Protein AF-A0A958TX85-F1 (afdb_monomer)

Solvent-accessible surface area (backbone atoms only — not comparable to full-atom values): 8733 Å² total; per-residue (Å²): 128,85,78,80,78,44,56,48,49,80,79,64,65,81,52,69,52,31,9,77,63,70,58,42,76,28,89,44,69,43,60,29,57,58,66,69,58,28,64,72,73,64,45,34,84,39,76,46,70,44,97,83,64,82,51,70,46,42,49,69,73,39,62,40,28,27,33,72,69,59,47,52,48,49,54,54,48,50,52,52,52,52,56,22,50,77,56,40,69,68,30,52,72,68,53,58,66,67,58,54,48,43,61,52,41,45,37,54,49,39,55,50,50,54,52,52,49,50,51,36,56,52,30,51,76,71,75,41,83,72,80,74,56,72,70,55,34,51,54,54,31,53,52,51,50,60,48,37,44,72,82,56,116

Secondary structure (DSSP, 8-state):
-------HHHHT---TTB-TTT--B---EEESS-HHHHHHHT-TTSEEE-TTSS-EEEGGG-EEE--HHHHHHHHHHHHHHHHHHTTHHHHHHTS-HHHHHHHHHHHHHHHHHHHHHHHHHHHHHHTPPP---HHHHHHHHHHHHHHGGGT--

Sequence (153 aa):
MAQQLFNPFTELIFDEHFCFLSGALTTEKMSVFPKWLMDHFKFGEERIEMMDKTKSYTYSDLKLPCSPEVKIAFDELDTTIQTAYKKGFEGMASLDEKLLFQWTGRMVYGLLYYEMLYERDRLLRLGEEFALSATLRERFGLFHLMLQSIIEP

Structure (mmCIF, N/CA/C/O backbone):
data_AF-A0A958TX85-F1
#
_entry.id   AF-A0A958TX85-F1
#
loop_
_atom_site.group_PDB
_atom_site.id
_atom_site.type_symbol
_atom_site.label_atom_id
_atom_site.label_alt_id
_atom_site.label_comp_id
_atom_site.label_asym_id
_atom_site.label_entity_id
_atom_site.label_seq_id
_atom_site.pdbx_PDB_ins_code
_atom_site.Cartn_x
_atom_site.Cartn_y
_atom_site.Cartn_z
_atom_site.occupancy
_atom_site.B_iso_or_equiv
_atom_site.auth_seq_id
_atom_site.auth_comp_id
_atom_site.auth_asym_id
_atom_site.auth_atom_id
_atom_site.pdbx_PDB_model_num
ATOM 1 N N . MET A 1 1 ? -17.307 12.412 -18.270 1.00 37.91 1 MET A N 1
ATOM 2 C CA . MET A 1 1 ? -16.078 11.830 -18.849 1.00 37.91 1 MET A CA 1
ATOM 3 C C . MET A 1 1 ? -15.725 10.669 -17.945 1.00 37.91 1 MET A C 1
ATOM 5 O O . MET A 1 1 ? -15.664 10.906 -16.749 1.00 37.91 1 MET A O 1
ATOM 9 N N . ALA A 1 2 ? -15.653 9.434 -18.448 1.00 47.06 2 ALA A N 1
ATOM 10 C CA . ALA A 1 2 ? -15.270 8.309 -17.595 1.00 47.06 2 ALA A CA 1
ATOM 11 C C . ALA A 1 2 ? -13.837 8.559 -17.116 1.00 47.06 2 ALA A C 1
ATOM 13 O O . ALA A 1 2 ? -12.949 8.759 -17.946 1.00 47.06 2 ALA A O 1
ATOM 14 N N . GLN A 1 3 ? -13.639 8.649 -15.804 1.00 56.91 3 GLN A N 1
ATOM 15 C CA . GLN A 1 3 ? -12.317 8.832 -15.230 1.00 56.91 3 GLN A CA 1
ATOM 16 C C . GLN A 1 3 ? -11.511 7.577 -15.552 1.00 56.91 3 GLN A C 1
ATOM 18 O O . GLN A 1 3 ? -11.918 6.464 -15.217 1.00 56.91 3 GLN A O 1
ATOM 23 N N . GLN A 1 4 ? -10.436 7.736 -16.322 1.00 78.75 4 GLN A N 1
ATOM 24 C CA . GLN A 1 4 ? -9.601 6.606 -16.699 1.00 78.75 4 GLN A CA 1
ATOM 25 C C . GLN A 1 4 ? -8.820 6.183 -15.457 1.00 78.75 4 GLN A C 1
ATOM 27 O O . GLN A 1 4 ? -7.888 6.872 -15.050 1.00 78.75 4 GLN A O 1
ATOM 32 N N . LEU A 1 5 ? -9.245 5.081 -14.838 1.00 89.94 5 LEU A N 1
ATOM 33 C CA . LEU A 1 5 ? -8.550 4.498 -13.696 1.00 89.94 5 LEU A CA 1
ATOM 34 C C . LEU A 1 5 ? -7.114 4.145 -14.093 1.00 89.94 5 LEU A C 1
ATOM 36 O O . LEU A 1 5 ? -6.860 3.622 -15.183 1.00 89.94 5 LEU A O 1
ATOM 40 N N . PHE A 1 6 ? -6.176 4.434 -13.200 1.00 94.31 6 PHE A N 1
ATOM 41 C CA . PHE A 1 6 ? -4.764 4.153 -13.414 1.00 94.31 6 PHE A CA 1
ATOM 42 C C . PHE A 1 6 ? -4.497 2.654 -13.240 1.00 94.31 6 PHE A C 1
ATOM 44 O O . PHE A 1 6 ? -5.106 2.008 -12.399 1.00 94.31 6 PHE A O 1
ATOM 51 N N . ASN A 1 7 ? -3.587 2.059 -14.009 1.00 94.25 7 ASN A N 1
ATOM 52 C CA . ASN A 1 7 ? -3.173 0.675 -13.767 1.00 94.25 7 ASN A CA 1
ATOM 53 C C . ASN A 1 7 ? -1.675 0.510 -14.061 1.00 94.25 7 ASN A C 1
ATOM 55 O O . ASN A 1 7 ? -1.300 0.394 -15.236 1.00 94.25 7 ASN A O 1
ATOM 59 N N . PRO A 1 8 ? -0.818 0.444 -13.022 1.00 94.44 8 PRO A N 1
ATOM 60 C CA . PRO A 1 8 ? 0.628 0.380 -13.192 1.00 94.44 8 PRO A CA 1
ATOM 61 C C . PRO A 1 8 ? 1.089 -0.947 -13.800 1.00 94.44 8 PRO A C 1
ATOM 63 O O . PRO A 1 8 ? 2.196 -1.015 -14.319 1.00 94.44 8 PRO A O 1
ATOM 66 N N . PHE A 1 9 ? 0.267 -2.002 -13.801 1.00 95.19 9 PHE A N 1
ATOM 67 C CA . PHE A 1 9 ? 0.652 -3.324 -14.313 1.00 95.19 9 PHE A CA 1
ATOM 68 C C . PHE A 1 9 ? 0.546 -3.456 -15.840 1.00 95.19 9 PHE A C 1
ATOM 70 O O . PHE A 1 9 ? 1.087 -4.410 -16.410 1.00 95.19 9 PHE A O 1
ATOM 77 N N . THR A 1 10 ? -0.101 -2.493 -16.508 1.00 90.69 10 THR A N 1
ATOM 78 C CA . THR A 1 10 ? -0.175 -2.433 -17.978 1.00 90.69 10 THR A CA 1
ATOM 79 C C . THR A 1 10 ? 1.215 -2.197 -18.566 1.00 90.69 10 THR A C 1
ATOM 81 O O . THR A 1 10 ? 1.693 -2.992 -19.374 1.00 90.69 10 THR A O 1
ATOM 84 N N . GLU A 1 11 ? 1.899 -1.162 -18.077 1.00 90.44 11 GLU A N 1
ATOM 85 C CA . GLU A 1 11 ? 3.224 -0.731 -18.549 1.00 90.44 11 GLU A CA 1
ATOM 86 C C . GLU A 1 11 ? 4.345 -0.988 -17.523 1.00 90.44 11 GLU A C 1
ATOM 88 O O . GLU A 1 11 ? 5.494 -0.640 -17.763 1.00 90.44 11 GLU A O 1
ATOM 93 N N . LEU A 1 12 ? 4.032 -1.643 -16.396 1.00 92.12 12 LEU A N 1
ATOM 94 C CA . LEU A 1 12 ? 4.955 -1.913 -15.279 1.00 92.12 12 LEU A CA 1
ATOM 95 C C . LEU A 1 12 ? 5.590 -0.636 -14.699 1.00 92.12 12 LEU A C 1
ATOM 97 O O . LEU A 1 12 ? 6.795 -0.569 -14.448 1.00 92.12 12 LEU A O 1
ATOM 101 N N . ILE A 1 13 ? 4.757 0.377 -14.462 1.00 90.06 13 ILE A N 1
ATOM 102 C CA . ILE A 1 13 ? 5.174 1.679 -13.934 1.00 90.06 13 ILE A CA 1
ATOM 103 C C . ILE A 1 13 ? 5.321 1.588 -12.411 1.00 90.06 13 ILE A C 1
ATOM 105 O O . ILE A 1 13 ? 4.359 1.751 -11.661 1.00 90.06 13 ILE A O 1
ATOM 109 N N . PHE A 1 14 ? 6.549 1.336 -11.958 1.00 91.88 14 PHE A N 1
ATOM 110 C CA . PHE A 1 14 ? 6.942 1.328 -10.543 1.00 91.88 14 PHE A CA 1
ATOM 111 C C . PHE A 1 14 ? 8.003 2.401 -10.291 1.00 91.88 14 PHE A C 1
ATOM 113 O O . PHE A 1 14 ? 9.179 2.105 -10.089 1.00 91.88 14 PHE A O 1
ATOM 120 N N . ASP A 1 15 ? 7.608 3.664 -10.387 1.00 91.06 15 ASP A N 1
ATOM 121 C CA . ASP A 1 15 ? 8.518 4.807 -10.336 1.00 91.06 15 ASP A CA 1
ATOM 122 C C . ASP A 1 15 ? 8.132 5.753 -9.191 1.00 91.06 15 ASP A C 1
ATOM 124 O O . ASP A 1 15 ? 6.955 5.927 -8.881 1.00 91.06 15 ASP A O 1
ATOM 128 N N . GLU A 1 16 ? 9.128 6.346 -8.531 1.00 94.44 16 GLU A N 1
ATOM 129 C CA . GLU A 1 16 ? 8.903 7.175 -7.346 1.00 94.44 16 GLU A CA 1
ATOM 130 C C . GLU A 1 16 ? 8.303 8.559 -7.631 1.00 94.44 16 GLU A C 1
ATOM 132 O O . GLU A 1 16 ? 7.853 9.218 -6.695 1.00 94.44 16 GLU A O 1
ATOM 137 N N . HIS A 1 17 ? 8.279 8.994 -8.893 1.00 95.94 17 HIS A N 1
ATOM 138 C CA . HIS A 1 17 ? 7.709 10.274 -9.313 1.00 95.94 17 HIS A CA 1
ATOM 139 C C . HIS A 1 17 ? 6.206 10.193 -9.586 1.00 95.94 17 HIS A C 1
ATOM 141 O O . HIS A 1 17 ? 5.563 11.231 -9.739 1.00 95.94 17 HIS A O 1
ATOM 147 N N . PHE A 1 18 ? 5.632 8.989 -9.655 1.00 96.62 18 PHE A N 1
ATOM 148 C CA . PHE A 1 18 ? 4.212 8.778 -9.922 1.00 96.62 18 PHE A CA 1
ATOM 149 C C . PHE A 1 18 ? 3.521 8.188 -8.700 1.00 96.62 18 PHE A C 1
ATOM 151 O O . PHE A 1 18 ? 4.007 7.254 -8.065 1.00 96.62 18 PHE A O 1
ATOM 158 N N . CYS A 1 19 ? 2.350 8.721 -8.369 1.00 97.50 19 CYS A N 1
ATOM 159 C CA . CYS A 1 19 ? 1.526 8.194 -7.302 1.00 97.50 19 CYS A CA 1
ATOM 160 C C . CYS A 1 19 ? 1.158 6.745 -7.605 1.00 97.50 19 CYS A C 1
ATOM 162 O O . CYS A 1 19 ? 0.592 6.441 -8.655 1.00 97.50 19 CYS A O 1
ATOM 164 N N . PHE A 1 20 ? 1.399 5.871 -6.630 1.00 97.44 20 PHE A N 1
ATOM 165 C CA . PHE A 1 20 ? 1.170 4.443 -6.777 1.00 97.44 20 PHE A CA 1
ATOM 166 C C . PHE A 1 20 ? -0.279 4.093 -7.129 1.00 97.44 20 PHE A C 1
ATOM 168 O O . PHE A 1 20 ? -0.497 3.061 -7.751 1.00 97.44 20 PHE A O 1
ATOM 175 N N . LEU A 1 21 ? -1.255 4.913 -6.716 1.00 97.00 21 LEU A N 1
ATOM 176 C CA . LEU A 1 21 ? -2.679 4.613 -6.855 1.00 97.00 21 LEU A CA 1
ATOM 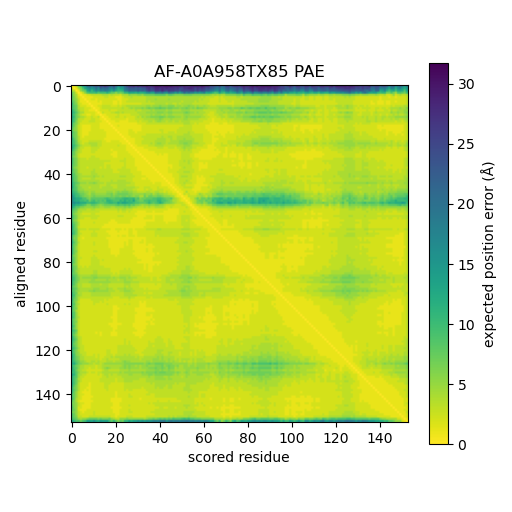177 C C . LEU A 1 21 ? -3.355 5.394 -7.986 1.00 97.00 21 LEU A C 1
ATOM 179 O O . LEU A 1 21 ? -4.077 4.789 -8.768 1.00 97.00 21 LEU A O 1
ATOM 183 N N . SER A 1 22 ? -3.102 6.702 -8.095 1.00 96.06 22 SER A N 1
ATOM 184 C CA . SER A 1 22 ? -3.744 7.575 -9.092 1.00 96.06 22 SER A CA 1
ATOM 185 C C . SER A 1 22 ? -2.910 7.811 -10.353 1.00 96.06 22 SER A C 1
ATOM 187 O O . SER A 1 22 ? -3.423 8.345 -11.331 1.00 96.06 22 SER A O 1
ATOM 189 N N . GLY A 1 23 ? -1.614 7.480 -10.338 1.00 95.44 23 GLY A N 1
ATOM 190 C CA . GLY A 1 23 ? -0.694 7.773 -11.441 1.00 95.44 23 GLY A CA 1
ATOM 191 C C . GLY A 1 23 ? -0.328 9.255 -11.592 1.00 95.44 23 GLY A C 1
ATOM 192 O O . GLY A 1 23 ? 0.411 9.607 -12.506 1.00 95.44 23 GLY A O 1
ATOM 193 N N . ALA A 1 24 ? -0.807 10.143 -10.714 1.00 95.69 24 ALA A N 1
ATOM 194 C CA . ALA A 1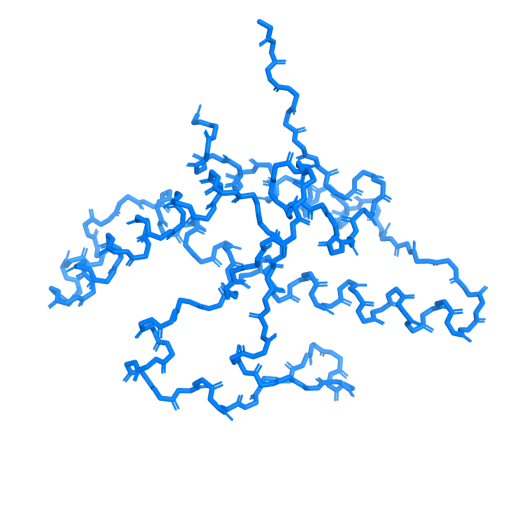 24 ? -0.453 11.562 -10.741 1.00 95.69 24 ALA A CA 1
ATOM 195 C C . ALA A 1 24 ? 1.017 11.793 -10.353 1.00 95.69 24 ALA A C 1
ATOM 197 O O . ALA A 1 24 ? 1.549 11.083 -9.502 1.00 95.69 24 ALA A O 1
ATOM 198 N N . LEU A 1 25 ? 1.665 12.818 -10.916 1.00 96.69 25 LEU A N 1
ATOM 199 C CA . LEU A 1 25 ? 3.017 13.201 -10.498 1.00 96.69 25 LEU A CA 1
ATOM 200 C C . LEU A 1 25 ? 3.038 13.617 -9.023 1.00 96.69 25 LEU A C 1
ATOM 202 O O . LEU A 1 25 ? 2.164 14.354 -8.563 1.00 96.69 25 LEU A O 1
ATOM 206 N N . THR A 1 2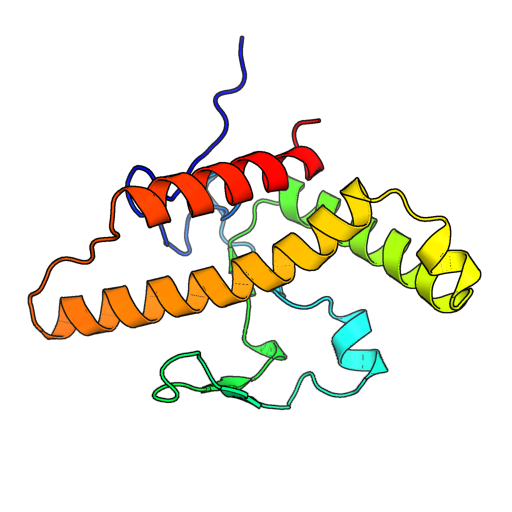6 ? 4.046 13.163 -8.285 1.00 96.56 26 THR A N 1
ATOM 207 C CA . THR A 1 26 ? 4.188 13.464 -6.862 1.00 96.56 26 THR A CA 1
ATOM 208 C C . THR A 1 26 ? 5.643 13.431 -6.405 1.00 96.56 26 THR A C 1
ATOM 210 O O . THR A 1 26 ? 6.483 12.729 -6.959 1.00 96.56 26 THR A O 1
ATOM 213 N N . THR A 1 27 ? 5.929 14.193 -5.355 1.00 95.75 27 THR A N 1
ATOM 214 C CA . THR A 1 27 ? 7.148 14.080 -4.540 1.00 95.75 27 THR A CA 1
ATOM 215 C C . THR A 1 27 ? 6.830 13.622 -3.116 1.00 95.75 27 THR A C 1
ATOM 217 O O . THR A 1 27 ? 7.734 13.375 -2.314 1.00 95.75 27 THR A O 1
ATOM 220 N N . GLU A 1 28 ? 5.542 13.504 -2.786 1.00 95.75 28 GLU A N 1
ATOM 221 C CA . GLU A 1 28 ? 5.080 13.055 -1.488 1.00 95.75 28 GLU A CA 1
ATOM 222 C C . GLU A 1 28 ? 5.114 11.535 -1.378 1.00 95.75 28 GLU A C 1
ATOM 224 O O . GLU A 1 28 ? 4.926 10.790 -2.342 1.00 95.75 28 GLU A O 1
ATOM 229 N N . LYS A 1 29 ? 5.345 11.078 -0.149 1.00 97.31 29 LYS A N 1
ATOM 230 C CA . LYS A 1 29 ? 5.363 9.665 0.200 1.00 97.31 29 LYS A CA 1
ATOM 231 C C . LYS A 1 29 ? 4.508 9.431 1.442 1.00 97.31 29 LYS A C 1
ATOM 233 O O . LYS A 1 29 ? 4.403 10.304 2.310 1.00 97.31 29 LYS A O 1
ATOM 238 N N . MET A 1 30 ? 3.953 8.232 1.542 1.00 97.75 30 MET A N 1
ATOM 239 C CA . MET A 1 30 ? 3.257 7.721 2.723 1.00 97.75 30 MET A CA 1
ATOM 240 C C . MET A 1 30 ? 3.861 6.382 3.140 1.00 97.75 30 MET A C 1
ATOM 242 O O . MET A 1 30 ? 4.436 5.682 2.308 1.00 97.75 30 MET A O 1
ATOM 246 N N . SER A 1 31 ? 3.764 6.016 4.416 1.00 98.19 31 SER A N 1
ATOM 247 C CA . SER A 1 31 ? 4.235 4.708 4.872 1.00 98.19 31 SER A CA 1
ATOM 248 C C . SER A 1 31 ? 3.318 3.590 4.369 1.00 98.19 31 SER A C 1
ATOM 250 O O . SER A 1 31 ? 2.102 3.758 4.278 1.00 98.19 31 SER A O 1
ATOM 252 N N . VAL A 1 32 ? 3.903 2.434 4.046 1.00 98.25 32 VAL A N 1
ATOM 253 C CA . VAL A 1 32 ? 3.148 1.228 3.665 1.00 98.25 32 VAL A CA 1
ATOM 254 C C . VAL A 1 32 ? 2.273 0.767 4.829 1.00 98.25 32 VAL A C 1
ATOM 256 O O . VAL A 1 32 ? 1.075 0.519 4.672 1.00 98.25 32 VAL A O 1
ATOM 259 N N . PHE A 1 33 ? 2.878 0.702 6.014 1.00 98.25 33 PHE A N 1
ATOM 260 C CA . PHE A 1 33 ? 2.201 0.383 7.261 1.00 98.25 33 PHE A CA 1
ATOM 261 C C . PHE A 1 33 ? 1.739 1.673 7.950 1.00 98.25 33 PHE A C 1
ATOM 263 O O . PHE A 1 33 ? 2.490 2.655 7.967 1.00 98.25 33 PHE A O 1
ATOM 270 N N . PRO A 1 34 ? 0.531 1.703 8.542 1.00 97.81 34 PRO A N 1
ATOM 271 C CA . PRO A 1 34 ? 0.073 2.857 9.306 1.00 97.81 34 PRO A CA 1
ATOM 272 C C . PRO A 1 34 ? 1.045 3.173 10.439 1.00 97.81 34 PRO A C 1
ATOM 274 O O . PRO A 1 34 ? 1.431 2.280 11.199 1.00 97.81 34 PRO A O 1
ATOM 277 N N . LYS A 1 35 ? 1.385 4.452 10.620 1.00 96.88 35 LYS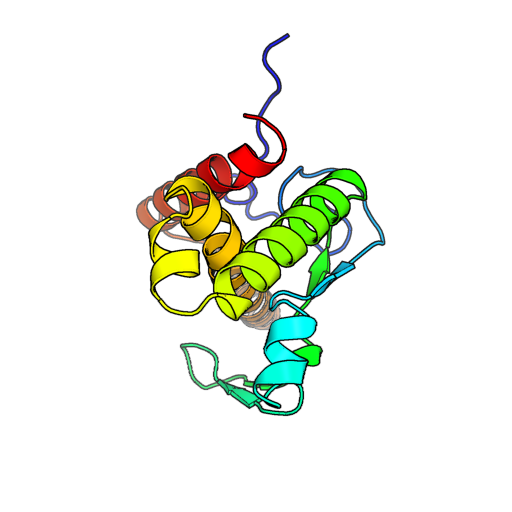 A N 1
ATOM 278 C CA . LYS A 1 35 ? 2.293 4.862 11.699 1.00 96.88 35 LYS A CA 1
ATOM 279 C C . LYS A 1 35 ? 1.771 4.454 13.078 1.00 96.88 35 LYS A C 1
ATOM 281 O O . LYS A 1 35 ? 2.514 3.890 13.871 1.00 96.88 35 LYS A O 1
ATOM 286 N N . TRP A 1 36 ? 0.474 4.648 13.330 1.00 97.44 36 TRP A N 1
ATOM 287 C CA . TRP A 1 36 ? -0.130 4.267 14.608 1.00 97.44 36 TRP A CA 1
ATOM 288 C C . TRP A 1 36 ? -0.029 2.764 14.890 1.00 97.44 36 TRP A C 1
ATOM 290 O O . TRP A 1 36 ? 0.085 2.372 16.049 1.00 97.44 36 TRP A O 1
ATOM 300 N N . LEU A 1 37 ? -0.081 1.931 13.844 1.00 97.94 37 LEU A N 1
ATOM 301 C CA . LEU A 1 37 ? -0.004 0.479 13.960 1.00 97.94 37 LEU A CA 1
ATOM 302 C C . LEU A 1 37 ? 1.416 0.069 14.357 1.00 97.94 37 LEU A C 1
ATOM 304 O O . LEU A 1 37 ? 1.593 -0.681 15.317 1.00 97.94 37 LEU A O 1
ATOM 308 N N . MET A 1 38 ? 2.417 0.628 13.670 1.00 98.00 38 MET A N 1
ATOM 309 C CA . MET A 1 38 ? 3.832 0.433 13.996 1.00 98.00 38 MET A CA 1
ATOM 310 C C . MET A 1 38 ? 4.164 0.900 15.413 1.00 98.00 38 MET A C 1
ATOM 312 O O . MET A 1 38 ? 4.818 0.167 16.148 1.00 98.00 38 MET A O 1
ATOM 316 N N . ASP A 1 39 ? 3.683 2.077 15.818 1.00 97.38 39 ASP A N 1
ATOM 317 C CA . ASP A 1 39 ? 3.929 2.637 17.151 1.00 97.38 39 ASP A CA 1
ATOM 318 C C . ASP A 1 39 ? 3.257 1.795 18.252 1.00 97.38 39 ASP A C 1
ATOM 320 O O . ASP A 1 39 ? 3.847 1.552 19.306 1.00 97.38 39 ASP A O 1
ATOM 324 N N . HIS A 1 40 ? 2.028 1.318 18.010 1.00 97.25 40 HIS A N 1
ATOM 325 C CA . HIS A 1 40 ? 1.264 0.523 18.975 1.00 97.25 40 HIS A CA 1
ATOM 326 C C . HIS A 1 40 ? 1.913 -0.836 19.252 1.00 97.25 40 HIS A C 1
ATOM 328 O O . HIS A 1 40 ? 2.058 -1.230 20.410 1.00 97.25 40 HIS A O 1
ATOM 334 N N . PHE A 1 41 ? 2.319 -1.537 18.195 1.00 97.50 41 PHE A N 1
ATOM 335 C CA . PHE A 1 41 ? 2.922 -2.867 18.286 1.00 97.50 41 PHE A CA 1
ATOM 336 C C . PHE A 1 41 ? 4.457 -2.835 18.361 1.00 97.50 41 PHE A C 1
ATOM 338 O O . PHE A 1 41 ? 5.074 -3.875 18.557 1.00 97.50 41 PHE A O 1
ATOM 345 N N . LYS A 1 42 ? 5.069 -1.647 18.262 1.00 97.62 42 LYS A N 1
ATOM 346 C CA . LYS A 1 42 ? 6.516 -1.389 18.364 1.00 97.62 42 LYS A CA 1
ATOM 347 C C . LYS A 1 42 ? 7.383 -2.128 17.338 1.00 97.62 42 LYS A C 1
ATOM 349 O O . LYS A 1 42 ? 8.552 -2.378 17.608 1.00 97.62 42 LYS A O 1
ATOM 354 N N . PHE A 1 43 ? 6.844 -2.408 16.153 1.00 97.56 43 PHE A N 1
ATOM 355 C CA . PHE A 1 43 ? 7.575 -3.114 15.091 1.00 97.56 43 PHE A CA 1
ATOM 356 C C . PHE A 1 43 ? 8.162 -2.190 14.015 1.00 97.56 43 PHE A C 1
ATOM 358 O O . PHE A 1 43 ? 8.737 -2.671 13.046 1.00 97.56 43 PHE A O 1
ATOM 365 N N . GLY A 1 44 ? 8.040 -0.864 14.152 1.00 96.94 44 GLY A N 1
ATOM 366 C CA . GLY A 1 44 ? 8.536 0.078 13.138 1.00 96.94 44 GLY A CA 1
ATOM 367 C C . GLY A 1 44 ? 10.024 -0.096 12.804 1.00 96.94 44 GLY A C 1
ATOM 368 O O . GLY A 1 44 ? 10.388 -0.004 11.638 1.00 96.94 44 GLY A O 1
ATOM 369 N N . GLU A 1 45 ? 10.848 -0.420 13.805 1.00 97.00 45 GLU A N 1
ATOM 370 C CA . GLU A 1 45 ? 12.294 -0.670 13.667 1.00 97.00 45 GLU A CA 1
ATOM 371 C C . GLU A 1 45 ? 12.640 -2.155 13.453 1.00 97.00 45 GLU A C 1
ATOM 373 O O . GLU A 1 45 ? 13.810 -2.524 13.330 1.00 97.00 45 GLU A O 1
ATOM 378 N N . GLU A 1 46 ? 11.635 -3.033 13.425 1.00 97.56 46 GLU A N 1
ATOM 379 C CA . GLU A 1 46 ? 11.847 -4.437 13.095 1.00 97.56 46 GLU A CA 1
ATOM 380 C C . GLU A 1 46 ? 12.094 -4.612 11.594 1.00 97.56 46 GLU A C 1
ATOM 382 O O . GLU A 1 46 ? 11.805 -3.738 10.767 1.00 97.56 46 GLU A O 1
ATOM 387 N N . ARG A 1 47 ? 12.648 -5.773 11.237 1.00 96.12 47 ARG A N 1
ATOM 388 C CA . ARG A 1 47 ? 12.930 -6.126 9.848 1.00 96.12 47 ARG A CA 1
ATOM 389 C C . ARG A 1 47 ? 11.851 -7.042 9.293 1.00 96.12 47 ARG A C 1
ATOM 391 O O . ARG A 1 47 ? 11.436 -7.991 9.952 1.00 96.12 47 ARG A O 1
ATOM 398 N N . ILE A 1 48 ? 11.482 -6.800 8.044 1.00 93.94 48 ILE 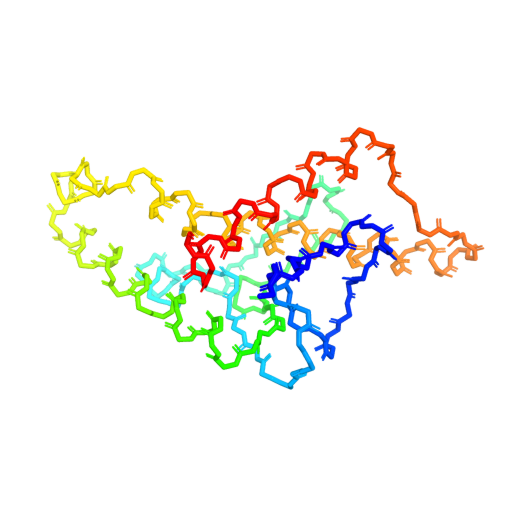A N 1
ATOM 399 C CA . ILE A 1 48 ? 10.698 -7.715 7.220 1.00 93.94 48 ILE A CA 1
ATOM 400 C C . ILE A 1 48 ? 11.587 -8.299 6.125 1.00 93.94 48 ILE A C 1
ATOM 402 O O . ILE A 1 48 ? 12.315 -7.572 5.445 1.00 93.94 48 ILE A O 1
ATOM 406 N N . GLU A 1 49 ? 11.553 -9.622 5.987 1.00 93.62 49 GLU A N 1
ATOM 407 C CA . GLU A 1 49 ? 12.197 -10.345 4.890 1.00 93.62 49 GLU A CA 1
ATOM 408 C C . GLU A 1 49 ? 11.246 -10.422 3.696 1.00 93.62 49 GLU A C 1
ATOM 410 O O . GLU A 1 49 ? 10.068 -10.747 3.851 1.00 93.62 49 GLU A O 1
ATOM 415 N N . MET A 1 50 ? 11.770 -10.124 2.508 1.00 89.50 50 MET A N 1
ATOM 416 C CA . MET A 1 50 ? 11.034 -10.253 1.251 1.00 89.50 50 MET A CA 1
ATOM 417 C C . MET A 1 50 ? 10.849 -11.727 0.879 1.00 89.50 50 MET A C 1
ATOM 419 O O . MET A 1 50 ? 11.517 -12.610 1.425 1.00 89.50 50 MET A O 1
ATOM 423 N N . MET A 1 51 ? 9.946 -12.011 -0.057 1.00 85.19 51 MET A N 1
ATOM 424 C CA . MET A 1 51 ? 9.522 -13.369 -0.409 1.00 85.19 51 MET A CA 1
ATOM 425 C C . MET A 1 51 ? 10.680 -14.279 -0.828 1.00 85.19 51 MET A C 1
ATOM 427 O O . MET A 1 51 ? 10.679 -15.468 -0.508 1.00 85.19 51 MET A O 1
ATOM 431 N N . ASP A 1 52 ? 11.676 -13.730 -1.518 1.00 81.50 52 ASP A N 1
ATOM 432 C CA . ASP A 1 52 ? 12.855 -14.469 -1.969 1.00 81.50 52 ASP A CA 1
ATOM 433 C C . ASP A 1 52 ? 13.961 -14.589 -0.900 1.00 81.50 52 ASP A C 1
ATOM 435 O O . ASP A 1 52 ? 14.971 -15.257 -1.126 1.00 81.50 52 ASP A O 1
ATOM 439 N N . LYS A 1 53 ? 13.771 -13.959 0.270 1.00 84.50 53 LYS A N 1
ATOM 440 C CA . LYS A 1 53 ? 14.716 -13.861 1.398 1.00 84.50 53 LYS A CA 1
ATOM 441 C C . LYS A 1 53 ? 16.076 -13.255 1.055 1.00 84.50 53 LYS A C 1
ATOM 443 O O . LYS A 1 53 ? 17.001 -13.320 1.864 1.00 84.50 53 LYS A O 1
ATOM 448 N N . THR A 1 54 ? 16.231 -12.656 -0.121 1.00 82.31 54 THR A N 1
ATOM 449 C CA . THR A 1 54 ? 17.500 -12.045 -0.531 1.00 82.31 54 THR A CA 1
ATOM 450 C C . THR A 1 54 ? 17.626 -10.617 -0.016 1.00 82.31 54 THR A C 1
ATOM 452 O O . THR A 1 54 ? 18.737 -10.113 0.166 1.00 82.31 54 THR A O 1
ATOM 455 N N . LYS A 1 55 ? 16.490 -9.970 0.267 1.00 88.62 55 LYS A N 1
ATOM 456 C CA . LYS A 1 55 ? 16.422 -8.604 0.775 1.00 88.62 55 LYS A CA 1
ATOM 457 C C . LYS A 1 55 ? 15.553 -8.519 2.021 1.00 88.62 55 LYS A C 1
ATOM 459 O O . LYS A 1 55 ? 14.553 -9.217 2.163 1.00 88.62 55 LYS A O 1
ATOM 464 N N . SER A 1 56 ? 15.941 -7.629 2.926 1.00 93.19 56 SER A N 1
ATOM 465 C CA . SER A 1 56 ? 15.129 -7.247 4.076 1.00 93.19 56 SER A CA 1
ATOM 466 C C . SER A 1 56 ? 15.109 -5.735 4.230 1.00 93.19 56 SER A C 1
ATOM 468 O O . SER A 1 56 ? 16.101 -5.061 3.935 1.00 93.19 56 SER A O 1
ATOM 470 N N . TYR A 1 57 ? 13.983 -5.220 4.706 1.00 95.31 57 TYR A N 1
ATOM 471 C CA . TYR A 1 57 ? 13.753 -3.800 4.946 1.00 95.31 57 TYR A CA 1
ATOM 472 C C . TYR A 1 57 ? 13.358 -3.572 6.399 1.00 95.31 57 TYR A C 1
ATOM 474 O O . TYR A 1 57 ? 12.824 -4.472 7.044 1.00 95.31 57 TYR A O 1
ATOM 482 N N . THR A 1 58 ? 13.595 -2.366 6.899 1.00 97.56 58 THR A N 1
ATOM 483 C CA . THR A 1 58 ? 12.974 -1.884 8.135 1.00 97.56 58 THR A CA 1
ATOM 484 C C . THR A 1 58 ? 11.529 -1.492 7.825 1.00 97.56 58 THR A C 1
ATOM 486 O O . THR A 1 58 ? 11.287 -0.855 6.796 1.00 97.56 58 THR A O 1
ATOM 489 N N . TYR A 1 59 ? 10.557 -1.837 8.674 1.00 97.50 59 TYR A N 1
ATOM 490 C CA . TYR A 1 59 ? 9.146 -1.505 8.411 1.00 97.50 59 TYR A CA 1
ATOM 491 C C . TYR A 1 59 ? 8.915 0.000 8.192 1.00 97.50 59 TYR A C 1
ATOM 493 O O . TYR A 1 59 ? 8.155 0.384 7.301 1.00 97.50 59 TYR A O 1
ATOM 501 N N . SER A 1 60 ? 9.604 0.856 8.951 1.00 97.38 60 SER A N 1
ATOM 502 C CA . SER A 1 60 ? 9.522 2.320 8.852 1.00 97.38 60 SER A CA 1
ATOM 503 C C . SER A 1 60 ? 10.100 2.903 7.550 1.00 97.38 60 SER A C 1
ATOM 505 O O . SER A 1 60 ? 9.723 4.012 7.146 1.00 97.38 60 SER A O 1
ATOM 507 N N . ASP A 1 61 ? 10.956 2.149 6.853 1.00 97.38 61 ASP A N 1
ATOM 508 C CA . ASP A 1 61 ? 11.561 2.544 5.576 1.00 97.38 61 ASP A CA 1
ATOM 509 C C . ASP A 1 61 ? 10.653 2.246 4.373 1.00 97.38 61 ASP A C 1
ATOM 511 O O . ASP A 1 61 ? 10.851 2.811 3.292 1.00 97.38 61 ASP A O 1
ATOM 515 N N . LEU A 1 62 ? 9.636 1.394 4.549 1.00 97.56 62 LEU A N 1
ATOM 516 C CA . LEU A 1 62 ? 8.690 1.036 3.497 1.00 97.56 62 LEU A CA 1
ATOM 517 C C . LEU A 1 62 ? 7.693 2.173 3.253 1.00 97.56 62 LEU A C 1
ATOM 519 O O . LEU A 1 62 ? 6.792 2.437 4.056 1.00 97.56 62 LEU A O 1
ATOM 523 N N . LYS A 1 63 ? 7.841 2.845 2.111 1.00 98.06 63 LYS A N 1
ATOM 524 C CA . LYS A 1 63 ? 7.057 4.011 1.704 1.00 98.06 63 LYS A CA 1
ATOM 525 C C . LYS A 1 63 ? 6.599 3.899 0.253 1.00 98.06 63 LYS A C 1
ATOM 527 O O . LYS A 1 63 ? 7.310 3.374 -0.597 1.00 98.06 63 LYS A O 1
ATOM 532 N N . LEU A 1 64 ? 5.425 4.452 -0.028 1.00 98.19 64 LEU A N 1
ATOM 533 C CA . LEU A 1 64 ? 4.844 4.542 -1.364 1.00 98.19 64 LEU A CA 1
ATOM 534 C C . LEU A 1 64 ? 4.797 5.999 -1.829 1.00 98.19 64 LEU A C 1
ATOM 536 O O . LEU A 1 64 ? 4.427 6.859 -1.025 1.00 98.19 64 LEU A O 1
ATOM 540 N N . PRO A 1 65 ? 5.125 6.292 -3.101 1.00 98.00 65 PRO A N 1
ATOM 541 C CA . PRO A 1 65 ? 4.871 7.603 -3.687 1.00 98.00 65 PRO A CA 1
ATOM 542 C C . PRO A 1 65 ? 3.360 7.829 -3.785 1.00 98.00 65 PRO A C 1
ATOM 544 O O . PRO A 1 65 ? 2.642 7.006 -4.350 1.00 98.00 65 PRO A O 1
ATOM 547 N N . CYS A 1 66 ? 2.842 8.918 -3.229 1.00 97.44 66 CYS A N 1
ATOM 548 C CA . CYS A 1 66 ? 1.400 9.169 -3.165 1.00 97.44 66 CYS A CA 1
ATOM 549 C C . CYS A 1 66 ? 1.062 10.617 -3.518 1.00 97.44 66 CYS A C 1
ATOM 551 O O . CYS A 1 66 ? 1.792 11.527 -3.137 1.00 97.44 66 CYS A O 1
ATOM 553 N N . SER A 1 67 ? -0.046 10.851 -4.223 1.00 97.38 67 SER A N 1
ATOM 554 C CA . SER A 1 67 ? -0.591 12.199 -4.388 1.00 97.38 67 SER A CA 1
ATOM 555 C C . SER A 1 67 ? -1.210 12.683 -3.067 1.00 97.38 67 SER A C 1
ATOM 557 O O . SER A 1 67 ? -1.564 11.852 -2.223 1.00 97.38 67 SER A O 1
ATOM 559 N N . PRO A 1 68 ? -1.387 14.005 -2.880 1.00 97.00 68 PRO A N 1
ATOM 560 C CA . PRO A 1 68 ? -2.035 14.544 -1.685 1.00 97.00 68 PRO A CA 1
ATOM 561 C C . PRO A 1 68 ? -3.430 13.955 -1.430 1.00 97.00 68 PRO A C 1
ATOM 563 O O . PRO A 1 68 ? -3.753 13.608 -0.302 1.00 97.00 68 PRO A O 1
ATOM 566 N N . GLU A 1 69 ? -4.226 13.772 -2.484 1.00 96.56 69 GLU A N 1
ATOM 567 C CA . GLU A 1 69 ? -5.563 13.167 -2.414 1.00 96.56 69 GLU A CA 1
ATOM 568 C C . GLU A 1 69 ? -5.534 11.734 -1.866 1.00 96.56 69 GLU A C 1
ATOM 570 O O . GLU A 1 69 ? -6.233 11.419 -0.905 1.00 96.56 69 GLU A O 1
ATOM 575 N N . VAL A 1 70 ? -4.668 10.879 -2.422 1.00 97.81 70 VAL A N 1
ATOM 576 C CA . VAL A 1 70 ? -4.513 9.486 -1.973 1.00 97.81 70 VAL A CA 1
ATOM 577 C C . VAL A 1 70 ? -4.054 9.436 -0.520 1.00 97.81 70 VAL A C 1
ATOM 579 O O . VAL A 1 70 ? -4.543 8.623 0.262 1.00 97.81 70 VAL A O 1
ATOM 582 N N . LYS A 1 71 ? -3.125 10.317 -0.146 1.00 98.06 71 LYS A N 1
ATOM 583 C CA . LYS A 1 71 ? -2.611 10.399 1.219 1.00 98.06 71 LYS A CA 1
ATOM 584 C C . LYS A 1 71 ? -3.702 10.779 2.218 1.00 98.06 71 LYS A C 1
ATOM 586 O O . LYS A 1 71 ? -3.859 10.074 3.208 1.00 98.06 71 LYS A O 1
ATOM 591 N N . ILE A 1 72 ? -4.484 11.821 1.925 1.00 97.94 72 ILE A N 1
ATOM 592 C CA . ILE A 1 72 ? -5.610 12.252 2.767 1.00 97.94 72 ILE A CA 1
ATOM 593 C C . ILE A 1 72 ? -6.610 11.104 2.949 1.00 97.94 72 ILE A C 1
ATOM 595 O O . ILE A 1 72 ? -6.954 10.776 4.083 1.00 97.94 72 ILE A O 1
ATOM 599 N N . ALA A 1 73 ? -7.002 10.433 1.862 1.00 98.25 73 ALA A N 1
ATOM 600 C CA . ALA A 1 73 ? -7.965 9.335 1.919 1.00 98.25 73 ALA A CA 1
ATOM 601 C C . ALA A 1 73 ? -7.484 8.171 2.810 1.00 98.25 73 ALA A C 1
ATOM 603 O O . ALA A 1 73 ? -8.246 7.618 3.606 1.00 98.25 73 ALA A O 1
ATOM 604 N N . PHE A 1 74 ? -6.198 7.816 2.735 1.00 98.50 74 PHE A N 1
ATOM 605 C CA . PHE A 1 74 ? -5.633 6.782 3.603 1.00 98.50 74 PHE A CA 1
ATOM 606 C C . PHE A 1 74 ? -5.411 7.232 5.052 1.00 98.50 74 PHE A C 1
ATOM 608 O O . PHE A 1 74 ? -5.538 6.397 5.947 1.00 98.50 74 PHE A O 1
ATOM 615 N N . ASP A 1 75 ? -5.096 8.502 5.307 1.00 98.19 75 ASP A N 1
ATOM 616 C CA . ASP A 1 75 ? -4.956 9.037 6.668 1.00 98.19 75 ASP A CA 1
ATOM 617 C C . ASP A 1 75 ? -6.319 9.047 7.401 1.00 98.19 75 ASP A C 1
ATOM 619 O O . ASP A 1 75 ? -6.417 8.700 8.588 1.00 98.19 75 ASP A O 1
ATOM 623 N N . GLU A 1 76 ? -7.402 9.363 6.685 1.00 98.25 76 GLU A N 1
ATOM 624 C CA . GLU A 1 76 ? -8.782 9.255 7.178 1.00 98.25 76 GLU A CA 1
ATOM 625 C C . GLU A 1 76 ? -9.187 7.795 7.433 1.00 98.25 76 GLU A C 1
ATOM 627 O O . GLU A 1 76 ? -9.763 7.471 8.484 1.00 98.25 76 GLU A O 1
ATOM 632 N N . LEU A 1 77 ? -8.829 6.888 6.517 1.00 98.50 77 LEU A N 1
ATOM 633 C CA . LEU A 1 77 ? -9.038 5.453 6.697 1.00 98.50 77 LEU A CA 1
ATOM 634 C C . LEU A 1 77 ? -8.273 4.931 7.921 1.00 98.50 77 LEU A C 1
ATOM 636 O O . LEU A 1 77 ? -8.851 4.235 8.754 1.00 98.50 77 LEU A O 1
ATOM 640 N N . ASP A 1 78 ? -7.007 5.313 8.096 1.00 98.44 78 ASP A N 1
ATOM 641 C CA . ASP A 1 78 ? -6.196 4.927 9.253 1.00 98.44 78 ASP A CA 1
ATOM 642 C C . ASP A 1 78 ? -6.825 5.388 10.572 1.00 98.44 78 ASP A C 1
ATOM 644 O O . ASP A 1 78 ? -6.860 4.619 11.536 1.00 98.44 78 ASP A O 1
ATOM 648 N N . THR A 1 79 ? -7.372 6.604 10.610 1.00 98.44 79 THR A N 1
ATOM 649 C CA . THR A 1 79 ? -8.092 7.139 11.778 1.00 98.44 79 THR A CA 1
ATOM 650 C C . THR A 1 79 ? -9.353 6.326 12.080 1.00 98.44 79 THR A C 1
ATOM 652 O O . THR A 1 79 ? -9.633 6.002 13.243 1.00 98.44 79 THR A O 1
ATOM 655 N N . THR A 1 80 ? -10.097 5.950 11.038 1.00 98.31 80 THR A N 1
ATOM 656 C CA . THR A 1 80 ? -11.307 5.123 11.143 1.00 98.31 80 THR A CA 1
ATOM 657 C C . THR A 1 80 ? -10.980 3.742 11.709 1.00 98.31 80 THR A C 1
ATOM 659 O O . THR A 1 80 ? -11.571 3.328 12.712 1.00 98.31 80 THR A O 1
ATOM 662 N N . ILE A 1 81 ? -9.980 3.062 11.140 1.00 98.44 81 ILE A N 1
ATOM 663 C CA . ILE A 1 81 ? -9.546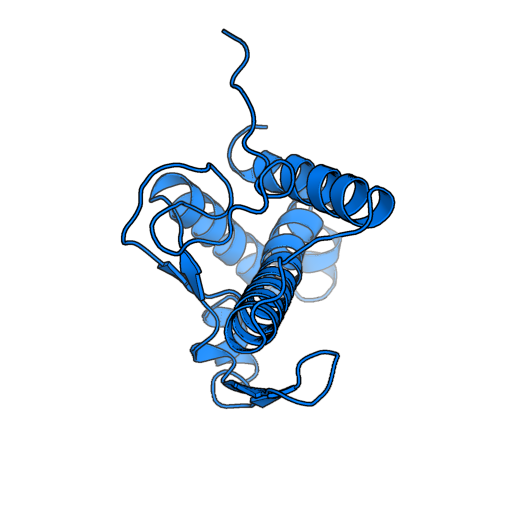 1.736 11.594 1.00 98.44 81 ILE A CA 1
ATOM 664 C C . ILE A 1 81 ? -8.985 1.798 13.016 1.00 98.44 81 ILE A C 1
ATOM 666 O O . ILE A 1 81 ? -9.345 0.966 13.847 1.00 98.44 81 ILE A O 1
ATOM 670 N N . GLN A 1 82 ? -8.166 2.798 13.351 1.00 98.38 82 GLN A N 1
ATOM 671 C CA . GLN A 1 82 ? -7.635 2.947 14.708 1.00 98.38 82 GLN A CA 1
ATOM 672 C C . GLN A 1 82 ? -8.759 3.135 15.739 1.00 98.38 82 GLN A C 1
ATOM 674 O O . GLN A 1 82 ? -8.697 2.603 16.851 1.00 98.38 82 GLN A O 1
ATOM 679 N N . THR A 1 83 ? -9.795 3.896 15.386 1.00 98.25 83 THR A N 1
ATOM 680 C CA . THR A 1 83 ? -10.951 4.136 16.259 1.00 98.25 83 THR A CA 1
ATOM 681 C C . THR A 1 83 ? -11.760 2.861 16.478 1.00 98.25 83 THR A C 1
ATOM 683 O O . THR A 1 83 ? -12.154 2.580 17.612 1.00 98.25 83 THR A O 1
ATOM 686 N N . ALA A 1 84 ? -11.973 2.067 15.428 1.00 98.31 84 ALA A N 1
ATOM 687 C CA . ALA A 1 84 ? -12.601 0.753 15.531 1.00 98.31 84 ALA A CA 1
ATOM 688 C C . ALA A 1 84 ? -11.756 -0.212 16.376 1.00 98.31 84 ALA A C 1
ATOM 690 O O . ALA A 1 84 ? -12.275 -0.825 17.306 1.00 98.31 84 ALA A O 1
ATOM 691 N N . TYR A 1 85 ? -10.444 -0.262 16.144 1.00 97.94 85 TYR A N 1
ATOM 692 C CA . TYR A 1 85 ? -9.512 -1.115 16.880 1.00 97.94 85 TYR A CA 1
ATOM 693 C C . TYR A 1 85 ? -9.534 -0.849 18.392 1.00 97.94 85 TYR A C 1
ATOM 695 O O . TYR A 1 85 ? -9.537 -1.783 19.192 1.00 97.94 85 TYR A O 1
ATOM 703 N N . LYS A 1 86 ? -9.638 0.420 18.814 1.00 97.81 86 LYS A N 1
ATOM 704 C CA . LYS A 1 86 ? -9.760 0.798 20.237 1.00 97.81 86 LYS A CA 1
ATOM 705 C C . LYS A 1 86 ? -11.021 0.253 20.918 1.00 97.81 86 LYS A C 1
ATOM 707 O O . LYS A 1 86 ? -11.040 0.150 22.140 1.00 97.81 86 LYS A O 1
ATOM 712 N N . LYS A 1 87 ? -12.059 -0.100 20.155 1.00 97.81 87 LYS A N 1
ATOM 713 C CA . LYS A 1 87 ? -13.281 -0.751 20.657 1.00 97.81 87 LYS A CA 1
ATOM 714 C C . LYS A 1 87 ? -13.169 -2.284 20.665 1.00 97.81 87 LYS A C 1
ATOM 716 O O . LYS A 1 87 ? -14.143 -2.968 20.963 1.00 97.81 87 LYS A O 1
ATOM 721 N N . GLY A 1 88 ? -11.996 -2.834 20.347 1.00 97.00 88 GLY A N 1
ATOM 722 C CA . GLY A 1 88 ? -11.743 -4.270 20.327 1.00 97.00 88 GLY A CA 1
ATOM 723 C C . GLY A 1 88 ? -12.467 -4.989 19.189 1.00 97.00 88 GLY A C 1
ATOM 724 O O . GLY A 1 88 ? -12.709 -4.423 18.122 1.00 97.00 88 GLY A O 1
ATOM 725 N N . PHE A 1 89 ? -12.804 -6.259 19.425 1.00 96.81 89 PHE A N 1
ATOM 726 C CA . PHE A 1 89 ? -13.409 -7.138 18.421 1.00 96.81 89 PHE A CA 1
ATOM 727 C C . PHE A 1 89 ? -14.702 -6.566 17.825 1.00 96.81 89 PHE A C 1
ATOM 729 O O . PHE A 1 89 ? -14.833 -6.533 16.608 1.00 96.81 89 PHE A O 1
ATOM 736 N N . GLU A 1 90 ? -15.621 -6.066 18.656 1.00 97.81 90 GLU A N 1
ATOM 737 C CA . GLU A 1 90 ? -16.902 -5.508 18.189 1.00 97.81 90 GLU A CA 1
ATOM 738 C C . GLU A 1 90 ? -16.705 -4.284 17.284 1.00 97.81 90 GLU A C 1
ATOM 740 O O . GLU A 1 90 ? -1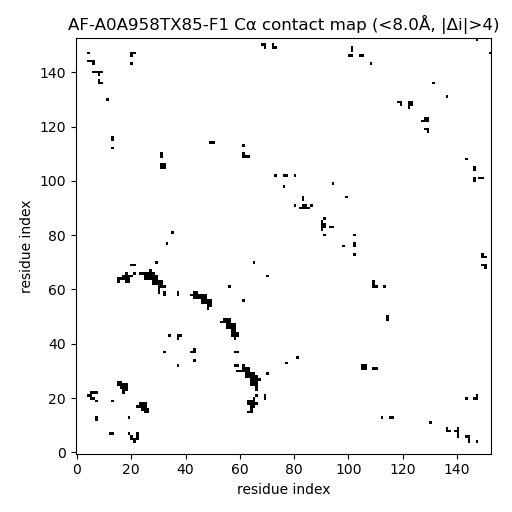7.398 -4.116 16.280 1.00 97.81 90 GLU A O 1
ATOM 745 N N . GLY A 1 91 ? -15.713 -3.446 17.600 1.00 97.75 91 GLY A N 1
ATOM 746 C CA . GLY A 1 91 ? -15.338 -2.321 16.754 1.00 97.75 91 GLY A CA 1
ATOM 747 C C . GLY A 1 91 ? -14.856 -2.767 15.384 1.00 97.75 91 GLY A C 1
ATOM 748 O O . GLY A 1 91 ? -15.350 -2.275 14.377 1.00 97.75 91 GLY A O 1
ATOM 749 N N . MET A 1 92 ? -13.935 -3.729 15.342 1.00 97.50 92 MET A N 1
ATOM 750 C CA . MET A 1 92 ? -13.404 -4.247 14.080 1.00 97.50 92 MET A CA 1
ATOM 751 C C . MET A 1 92 ? -14.460 -5.005 13.266 1.00 97.50 92 MET A C 1
ATOM 753 O O . MET A 1 92 ? -14.513 -4.846 12.053 1.00 97.50 92 MET A O 1
ATOM 757 N N . ALA A 1 93 ? -15.324 -5.783 13.922 1.00 97.19 93 ALA A N 1
ATOM 758 C CA . ALA A 1 93 ? -16.378 -6.570 13.280 1.00 97.19 93 ALA A CA 1
ATOM 759 C C . ALA A 1 93 ? -17.525 -5.720 12.705 1.00 97.19 93 ALA A C 1
ATOM 761 O O . ALA A 1 93 ? -18.295 -6.217 11.890 1.00 97.19 93 ALA A O 1
ATOM 762 N N . SER A 1 94 ? -17.656 -4.459 13.130 1.00 97.19 94 SER A N 1
ATOM 763 C CA . SER A 1 94 ? -18.668 -3.528 12.609 1.00 97.19 94 SER A CA 1
ATOM 764 C C . SER A 1 94 ? -18.194 -2.694 11.415 1.00 97.19 94 SER A C 1
ATOM 766 O O . SER A 1 94 ? -18.986 -1.936 10.857 1.00 97.19 94 SER A O 1
ATOM 768 N N . LEU A 1 95 ? -16.921 -2.811 11.024 1.00 97.50 95 LEU A N 1
ATOM 769 C CA . LEU A 1 95 ? -16.387 -2.132 9.847 1.00 97.50 95 LEU A CA 1
ATOM 770 C C . LEU A 1 95 ? -16.927 -2.756 8.559 1.00 97.50 95 LEU A C 1
ATOM 772 O O . LEU A 1 95 ? -17.065 -3.972 8.454 1.00 97.50 95 LEU A O 1
ATOM 776 N N . ASP A 1 96 ? -17.156 -1.909 7.557 1.00 97.06 96 ASP A N 1
ATOM 777 C CA . ASP A 1 96 ? -17.432 -2.360 6.195 1.00 97.06 96 ASP A CA 1
ATOM 778 C C . ASP A 1 96 ? -16.221 -3.139 5.643 1.00 97.06 96 ASP A C 1
ATOM 780 O O . ASP A 1 96 ? -15.069 -2.702 5.769 1.00 97.06 96 ASP A O 1
ATOM 784 N N . GLU A 1 97 ? -16.476 -4.291 5.019 1.00 96.81 97 GLU A N 1
ATOM 785 C CA . GLU A 1 97 ? -15.443 -5.144 4.422 1.00 96.81 97 GLU A CA 1
ATOM 786 C C . GLU A 1 97 ? -14.592 -4.391 3.388 1.00 96.81 97 GLU A C 1
ATOM 788 O O . GLU A 1 97 ? -13.387 -4.636 3.291 1.00 96.81 97 GLU A O 1
ATOM 793 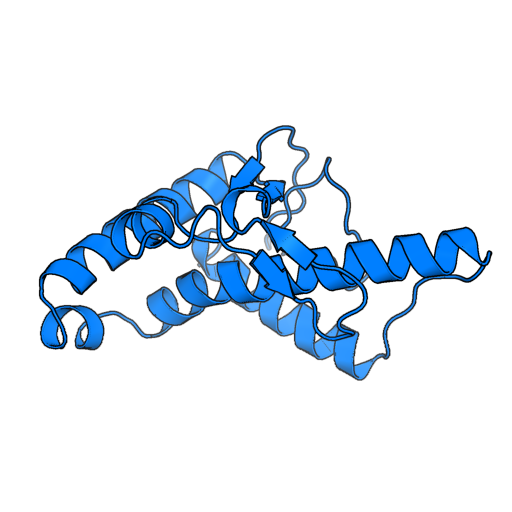N N . LYS A 1 98 ? -15.170 -3.419 2.668 1.00 97.31 98 LYS A N 1
ATOM 794 C CA . LYS A 1 98 ? -14.456 -2.547 1.725 1.00 97.31 98 LYS A CA 1
ATOM 795 C C . LYS A 1 98 ? -13.365 -1.739 2.428 1.00 97.31 98 LYS A C 1
ATOM 797 O O . LYS A 1 98 ? -12.259 -1.642 1.901 1.00 97.31 98 LYS A O 1
ATOM 802 N N . LEU A 1 99 ? -13.630 -1.205 3.624 1.00 97.88 99 LEU A N 1
ATOM 803 C CA . LEU A 1 99 ? -12.644 -0.428 4.388 1.00 97.88 99 LEU A CA 1
ATOM 804 C C . LEU A 1 99 ? -11.487 -1.315 4.858 1.00 97.88 99 LEU A C 1
ATOM 806 O O . LEU A 1 99 ? -10.322 -0.927 4.761 1.00 97.88 99 LEU A O 1
ATOM 810 N N . LEU A 1 100 ? -11.794 -2.533 5.316 1.00 97.75 100 LEU A N 1
ATOM 811 C CA . LEU A 1 100 ? -10.779 -3.522 5.686 1.00 97.75 100 LEU A CA 1
ATOM 812 C C . LEU A 1 100 ? -9.935 -3.934 4.476 1.00 97.75 100 LEU A C 1
ATOM 814 O O . LEU A 1 100 ? -8.706 -3.999 4.577 1.00 97.75 100 LEU A O 1
ATOM 818 N N . PHE A 1 101 ? -10.576 -4.162 3.328 1.00 98.25 101 PHE A N 1
ATOM 819 C CA . PHE A 1 101 ? -9.895 -4.453 2.073 1.00 98.25 101 PHE A CA 1
ATOM 820 C C . PHE A 1 101 ? -8.958 -3.313 1.664 1.00 98.25 101 PHE A C 1
ATOM 822 O O . PHE A 1 101 ? -7.799 -3.570 1.366 1.00 98.25 101 PHE A O 1
ATOM 829 N N . GLN A 1 102 ? -9.410 -2.060 1.679 1.00 98.44 102 GLN A N 1
ATOM 830 C CA . GLN A 1 102 ? -8.580 -0.915 1.292 1.00 98.44 102 GLN A CA 1
ATOM 831 C C . GLN A 1 102 ? -7.390 -0.735 2.240 1.00 98.44 102 GLN A C 1
ATOM 833 O O . GLN A 1 102 ? -6.255 -0.532 1.802 1.00 98.44 102 GLN A O 1
ATOM 838 N N . TRP A 1 103 ? -7.630 -0.869 3.545 1.00 98.38 103 TRP A N 1
ATOM 839 C CA . TRP A 1 103 ? -6.608 -0.676 4.567 1.00 98.38 103 TRP A CA 1
ATOM 840 C C . TRP A 1 103 ? -5.514 -1.741 4.493 1.00 98.38 103 TRP A C 1
ATOM 842 O O . TRP A 1 103 ? -4.322 -1.426 4.436 1.00 98.38 103 TRP A O 1
ATOM 852 N N . THR A 1 104 ? -5.914 -3.012 4.429 1.00 98.12 104 THR A N 1
ATOM 853 C CA . THR A 1 104 ? -4.975 -4.127 4.243 1.00 98.12 104 THR A CA 1
ATOM 854 C C . THR A 1 104 ? -4.366 -4.131 2.844 1.00 98.12 104 THR A C 1
ATOM 856 O O . THR A 1 104 ? -3.185 -4.437 2.685 1.00 98.12 104 THR A O 1
ATOM 859 N N . GLY A 1 105 ? -5.126 -3.696 1.843 1.00 98.31 105 GLY A N 1
ATOM 860 C CA . GLY A 1 105 ? -4.710 -3.557 0.456 1.00 98.31 105 GLY A CA 1
ATOM 861 C C . GLY A 1 105 ? -3.540 -2.596 0.285 1.00 98.31 105 GLY A C 1
ATOM 862 O O . GLY A 1 105 ? -2.612 -2.920 -0.451 1.00 98.31 105 GLY A O 1
ATOM 863 N N . ARG A 1 106 ? -3.489 -1.479 1.027 1.00 98.44 106 ARG A N 1
ATOM 864 C CA . ARG A 1 106 ? -2.299 -0.606 1.054 1.00 98.44 106 ARG A CA 1
ATOM 865 C C . ARG A 1 106 ? -1.044 -1.367 1.475 1.00 98.44 106 ARG A C 1
ATOM 867 O O . ARG A 1 106 ? -0.004 -1.223 0.839 1.00 98.44 106 ARG A O 1
ATOM 874 N N . MET A 1 107 ? -1.139 -2.171 2.535 1.00 98.19 107 MET A N 1
ATOM 875 C CA . MET A 1 107 ? -0.003 -2.935 3.060 1.00 98.19 107 MET A CA 1
ATOM 876 C C . MET A 1 107 ? 0.440 -4.013 2.066 1.00 98.19 107 MET A C 1
ATOM 878 O O . MET A 1 107 ? 1.622 -4.101 1.740 1.00 98.19 107 MET A O 1
ATOM 882 N N . VAL A 1 108 ? -0.511 -4.774 1.517 1.00 97.19 108 VAL A N 1
ATOM 883 C CA . VAL A 1 108 ? -0.244 -5.805 0.501 1.00 97.19 108 VAL A CA 1
ATOM 884 C C . VAL A 1 108 ? 0.370 -5.196 -0.760 1.00 97.19 108 VAL A C 1
ATOM 886 O O . VAL A 1 108 ? 1.391 -5.687 -1.237 1.00 97.19 108 VAL A O 1
ATOM 889 N N . TYR A 1 109 ? -0.201 -4.103 -1.276 1.00 97.94 109 TYR A N 1
ATOM 890 C CA . TYR A 1 109 ? 0.351 -3.399 -2.431 1.00 97.94 109 TYR A CA 1
ATOM 891 C C . TYR A 1 109 ? 1.744 -2.850 -2.132 1.00 97.94 109 TYR A C 1
ATOM 893 O O . TYR A 1 109 ? 2.632 -2.953 -2.969 1.00 97.94 109 TYR A O 1
ATOM 901 N N . GLY A 1 110 ? 1.955 -2.282 -0.945 1.00 97.44 110 GLY A N 1
ATOM 902 C CA . GLY A 1 110 ? 3.250 -1.754 -0.545 1.00 97.44 110 GLY A CA 1
ATOM 903 C C . GLY A 1 110 ? 4.343 -2.812 -0.562 1.00 97.44 110 GLY A C 1
ATOM 904 O O . GLY A 1 110 ? 5.391 -2.587 -1.155 1.00 97.44 110 GLY A O 1
ATOM 905 N N . LEU A 1 111 ? 4.087 -3.991 0.004 1.00 95.94 111 LEU A N 1
ATOM 906 C CA . LEU A 1 111 ? 5.035 -5.105 -0.079 1.00 95.94 111 LEU A CA 1
ATOM 907 C C . LEU A 1 111 ? 5.269 -5.530 -1.531 1.00 95.94 111 LEU A C 1
ATOM 909 O O . LEU A 1 111 ? 6.418 -5.631 -1.958 1.00 95.94 111 LEU A O 1
ATOM 913 N N . LEU A 1 112 ? 4.195 -5.677 -2.312 1.00 95.12 112 LEU A N 1
ATOM 914 C CA . LEU A 1 112 ? 4.280 -6.016 -3.731 1.00 95.12 112 LEU A CA 1
ATOM 915 C C . LEU A 1 112 ? 5.122 -4.999 -4.517 1.00 95.12 112 LEU A C 1
ATOM 917 O O . LEU A 1 112 ? 5.961 -5.389 -5.318 1.00 95.12 112 LEU A O 1
ATOM 921 N N . TYR A 1 113 ? 4.947 -3.703 -4.270 1.00 96.31 113 TYR A N 1
ATOM 922 C CA . TYR A 1 113 ? 5.713 -2.634 -4.906 1.00 96.31 113 TYR A CA 1
ATOM 923 C C . TYR A 1 113 ? 7.218 -2.802 -4.667 1.00 96.31 113 TYR A C 1
ATOM 925 O O . TYR A 1 113 ? 8.004 -2.715 -5.609 1.00 96.31 113 TYR A O 1
ATOM 933 N N . TYR A 1 114 ? 7.627 -3.113 -3.435 1.00 95.75 114 TYR A N 1
ATOM 934 C CA . TYR A 1 114 ? 9.037 -3.338 -3.111 1.00 95.75 114 TYR A CA 1
ATOM 935 C C . TYR A 1 114 ? 9.601 -4.645 -3.691 1.00 95.75 114 TYR A C 1
ATOM 937 O O . TYR A 1 114 ? 10.789 -4.671 -4.020 1.00 95.75 114 TYR A O 1
ATOM 945 N N . GLU A 1 115 ? 8.783 -5.691 -3.857 1.00 93.62 115 GLU A N 1
ATOM 946 C CA . GLU A 1 115 ? 9.162 -6.901 -4.609 1.00 93.62 115 GLU A CA 1
ATOM 947 C C . GLU A 1 115 ? 9.430 -6.561 -6.082 1.00 93.62 115 GLU A C 1
ATOM 949 O O . GLU A 1 115 ? 10.483 -6.893 -6.627 1.00 93.62 115 GLU A O 1
ATOM 954 N N . MET A 1 116 ? 8.511 -5.824 -6.717 1.00 93.75 116 MET A N 1
ATOM 955 C CA . MET A 1 116 ? 8.621 -5.441 -8.130 1.00 93.75 116 MET A CA 1
ATOM 956 C C . MET A 1 116 ? 9.824 -4.531 -8.381 1.00 93.75 116 MET A C 1
ATOM 958 O O . MET A 1 116 ? 10.567 -4.747 -9.336 1.00 93.75 116 MET A O 1
ATOM 962 N N . LEU A 1 117 ? 10.054 -3.542 -7.509 1.00 93.69 117 LEU A N 1
ATOM 963 C CA . LEU A 1 117 ? 11.234 -2.680 -7.583 1.00 93.69 117 LEU A CA 1
ATOM 964 C C . LEU A 1 117 ? 12.526 -3.487 -7.489 1.00 93.69 117 LEU A C 1
ATOM 966 O O . LEU A 1 117 ? 13.438 -3.295 -8.291 1.00 93.69 117 LEU A O 1
ATOM 970 N N . TYR A 1 118 ? 12.608 -4.387 -6.508 1.00 93.38 118 TYR A N 1
ATOM 971 C CA . TYR A 1 118 ? 13.807 -5.181 -6.303 1.00 93.38 118 TYR A CA 1
ATOM 972 C C . TYR A 1 118 ? 14.116 -6.067 -7.510 1.00 93.38 118 TYR A C 1
ATOM 974 O O . TYR A 1 118 ? 15.252 -6.055 -7.992 1.00 93.38 118 TYR A O 1
ATOM 982 N N . GLU A 1 119 ? 13.117 -6.797 -8.008 1.00 92.50 119 GLU A N 1
ATOM 983 C CA . GLU A 1 119 ? 13.300 -7.712 -9.131 1.00 92.50 119 GLU A CA 1
ATOM 984 C C . GLU A 1 119 ? 13.627 -6.960 -10.420 1.00 92.50 119 GLU A C 1
ATOM 986 O O . GLU A 1 119 ? 14.550 -7.344 -11.140 1.00 92.50 119 GLU A O 1
ATOM 991 N N . ARG A 1 120 ? 12.957 -5.829 -10.675 1.00 93.56 120 ARG A N 1
ATOM 992 C CA . ARG A 1 120 ? 13.287 -4.952 -11.802 1.00 93.56 120 ARG A CA 1
ATOM 993 C C . ARG A 1 120 ? 14.746 -4.513 -11.752 1.00 93.56 120 ARG A C 1
ATOM 995 O O . ARG A 1 120 ? 15.463 -4.653 -12.739 1.00 93.56 120 ARG A O 1
ATOM 1002 N N . ASP A 1 121 ? 15.200 -4.006 -10.608 1.00 92.94 121 ASP A N 1
ATOM 1003 C CA . ASP A 1 121 ? 16.574 -3.528 -10.460 1.00 92.94 121 ASP A CA 1
ATOM 1004 C C . ASP A 1 121 ? 17.585 -4.684 -10.561 1.00 92.94 121 ASP A C 1
ATOM 1006 O O . ASP A 1 121 ? 18.705 -4.492 -11.039 1.00 92.94 121 ASP A O 1
ATOM 1010 N N . ARG A 1 122 ? 17.215 -5.889 -10.105 1.00 93.06 122 ARG A N 1
ATOM 1011 C CA . ARG A 1 122 ? 18.031 -7.106 -10.226 1.00 93.06 122 ARG A CA 1
ATOM 1012 C C . ARG A 1 122 ? 18.220 -7.506 -11.684 1.00 93.06 122 ARG A C 1
ATOM 1014 O O . ARG A 1 122 ? 19.367 -7.686 -12.087 1.00 93.06 122 ARG A O 1
ATOM 1021 N N . LEU A 1 123 ? 17.142 -7.604 -12.457 1.00 94.19 123 LEU A N 1
ATOM 1022 C CA . LEU A 1 123 ? 17.192 -7.952 -13.879 1.00 94.19 123 LEU A CA 1
ATOM 1023 C C . LEU A 1 123 ? 17.917 -6.882 -14.697 1.00 94.19 123 LEU A C 1
ATOM 1025 O O . LEU A 1 123 ? 18.777 -7.217 -15.506 1.00 94.19 123 LEU A O 1
ATOM 1029 N N . LEU A 1 124 ? 17.697 -5.598 -14.393 1.00 93.69 124 LEU A N 1
ATOM 1030 C CA . LEU A 1 124 ? 18.407 -4.502 -15.053 1.00 93.69 124 LEU A CA 1
ATOM 1031 C C . LEU A 1 124 ? 19.931 -4.616 -14.884 1.00 93.69 124 LEU A C 1
ATOM 1033 O O . LEU A 1 124 ? 20.673 -4.407 -15.841 1.00 93.69 124 LEU A O 1
ATOM 1037 N N . ARG A 1 125 ? 20.418 -5.004 -13.694 1.00 94.81 125 ARG A N 1
ATOM 1038 C CA . ARG A 1 125 ? 21.856 -5.262 -13.462 1.00 94.81 125 ARG A CA 1
ATOM 1039 C C . ARG A 1 125 ? 22.398 -6.443 -14.272 1.00 94.81 125 ARG A C 1
ATOM 1041 O O . ARG A 1 125 ? 23.601 -6.493 -14.512 1.00 94.81 125 ARG A O 1
ATOM 1048 N N . LEU A 1 126 ? 21.538 -7.378 -14.668 1.00 95.69 126 LEU A N 1
ATOM 1049 C CA . LEU A 1 126 ? 21.876 -8.517 -15.524 1.00 95.69 126 LEU A CA 1
ATOM 1050 C C . LEU A 1 126 ? 21.720 -8.199 -17.021 1.00 95.69 126 LEU A C 1
ATOM 1052 O O . LEU A 1 126 ? 22.090 -9.022 -17.853 1.00 95.69 126 LEU A O 1
ATOM 1056 N N . GLY A 1 127 ? 21.211 -7.013 -17.373 1.00 95.69 127 GLY A N 1
ATOM 1057 C CA . GLY A 1 127 ? 20.870 -6.660 -18.752 1.00 95.69 127 GLY A CA 1
ATOM 1058 C C . GLY A 1 127 ? 19.604 -7.355 -19.263 1.00 95.69 127 GLY A C 1
ATOM 1059 O O . GLY A 1 127 ? 19.420 -7.464 -20.472 1.00 95.69 127 GLY A O 1
ATOM 1060 N N . GLU A 1 128 ? 18.751 -7.835 -18.357 1.00 95.62 128 GLU A N 1
ATOM 1061 C CA . GLU A 1 128 ? 17.484 -8.498 -18.663 1.00 95.62 128 GLU A CA 1
ATOM 1062 C C . GLU A 1 128 ? 16.300 -7.538 -18.475 1.00 95.62 128 GLU A C 1
ATOM 1064 O O . GLU A 1 128 ? 16.314 -6.653 -17.614 1.00 95.62 128 GLU A O 1
ATOM 1069 N N . GLU A 1 129 ? 15.250 -7.721 -19.277 1.00 92.56 129 GLU A N 1
ATOM 1070 C CA . GLU A 1 129 ? 14.019 -6.941 -19.154 1.00 92.56 129 GLU A CA 1
ATOM 1071 C C . GLU A 1 129 ? 13.122 -7.485 -18.040 1.00 92.56 129 GLU A C 1
ATOM 1073 O O . GLU A 1 129 ? 12.875 -8.687 -17.930 1.00 92.56 129 GLU A O 1
ATOM 1078 N N . PHE A 1 130 ? 12.572 -6.577 -17.236 1.00 93.69 130 PHE A N 1
ATOM 1079 C CA . PHE A 1 130 ? 11.589 -6.934 -16.226 1.00 93.69 130 PHE A CA 1
ATOM 1080 C C . PHE A 1 130 ? 10.227 -7.225 -16.862 1.00 93.69 130 PHE A C 1
ATOM 1082 O O . PHE A 1 130 ? 9.631 -6.370 -17.520 1.00 93.69 130 PHE A O 1
ATOM 1089 N N . ALA A 1 131 ? 9.706 -8.427 -16.625 1.00 93.56 131 ALA A N 1
ATOM 1090 C CA . ALA A 1 131 ? 8.416 -8.850 -17.141 1.00 93.56 131 ALA A CA 1
ATOM 1091 C C . ALA A 1 131 ? 7.634 -9.674 -16.114 1.00 93.56 131 ALA A C 1
ATOM 1093 O O . ALA A 1 131 ? 8.182 -10.478 -15.366 1.00 93.56 131 ALA A O 1
ATOM 1094 N N . LEU A 1 132 ? 6.313 -9.509 -16.142 1.00 92.88 132 LEU A N 1
ATOM 1095 C CA . LEU A 1 132 ? 5.363 -10.347 -15.416 1.00 92.88 132 LEU A CA 1
ATOM 1096 C C . LEU A 1 132 ? 4.563 -11.213 -16.388 1.00 92.88 132 LEU A C 1
ATOM 1098 O O . LEU A 1 132 ? 4.244 -10.772 -17.499 1.00 92.88 132 LEU A O 1
ATOM 1102 N N . SER A 1 133 ? 4.184 -12.414 -15.941 1.00 95.00 133 SER A N 1
ATOM 1103 C CA . SER A 1 133 ? 3.256 -13.275 -16.679 1.00 95.00 133 SER A CA 1
ATOM 1104 C C . SER A 1 133 ? 1.898 -12.590 -16.859 1.00 95.00 133 SER A C 1
ATOM 1106 O O . SER A 1 133 ? 1.477 -11.788 -16.022 1.00 95.00 133 SER A O 1
ATOM 1108 N N . ALA A 1 134 ? 1.183 -12.934 -17.934 1.00 95.38 134 ALA A N 1
ATOM 1109 C CA . ALA A 1 134 ? -0.126 -12.349 -18.229 1.00 95.38 134 ALA A CA 1
ATOM 1110 C C . ALA A 1 134 ? -1.113 -12.504 -17.056 1.00 95.38 134 ALA A C 1
ATOM 1112 O O . ALA A 1 134 ? -1.770 -11.544 -16.667 1.00 95.38 134 ALA A O 1
ATOM 1113 N N . THR A 1 135 ? -1.141 -13.683 -16.426 1.00 96.44 135 THR A N 1
ATOM 1114 C CA . THR A 1 135 ? -2.007 -13.964 -15.272 1.00 96.44 135 THR A CA 1
ATOM 1115 C C . THR A 1 135 ? -1.678 -13.096 -14.056 1.00 96.44 135 THR A C 1
ATOM 1117 O O . THR A 1 135 ? -2.590 -12.651 -13.362 1.00 96.44 135 THR A O 1
ATOM 1120 N N . LEU A 1 136 ? -0.394 -12.846 -13.768 1.00 95.00 136 LEU A N 1
ATOM 1121 C CA . LEU A 1 136 ? -0.013 -11.975 -12.651 1.00 95.00 136 LEU A CA 1
ATOM 1122 C C . LEU A 1 136 ? -0.353 -10.514 -12.942 1.00 95.00 136 LEU A C 1
ATOM 1124 O O . LEU A 1 136 ? -0.895 -9.843 -12.067 1.00 95.00 136 LEU A O 1
ATOM 1128 N N . ARG A 1 137 ? -0.103 -10.043 -14.172 1.00 95.50 137 ARG A N 1
ATOM 1129 C CA . ARG A 1 137 ? -0.482 -8.686 -14.598 1.00 95.50 137 ARG A CA 1
ATOM 1130 C C . ARG A 1 137 ? -1.978 -8.446 -14.436 1.00 95.50 137 ARG A C 1
ATOM 1132 O O . ARG A 1 137 ? -2.366 -7.423 -13.885 1.00 95.50 137 ARG A O 1
ATOM 1139 N N . GLU A 1 138 ? -2.802 -9.399 -14.864 1.00 96.06 138 GLU A N 1
ATOM 1140 C CA . GLU A 1 138 ? -4.256 -9.318 -14.721 1.00 96.06 138 GLU A CA 1
ATOM 1141 C C . GLU A 1 138 ? -4.673 -9.262 -13.246 1.00 96.06 138 GLU A C 1
ATOM 1143 O O . GLU A 1 138 ? -5.369 -8.336 -12.837 1.00 96.06 138 GLU A O 1
ATOM 1148 N N . ARG A 1 139 ? -4.207 -10.206 -12.418 1.00 96.81 139 ARG A N 1
ATOM 1149 C CA . ARG A 1 139 ? -4.594 -10.273 -10.998 1.00 96.81 139 ARG A CA 1
ATOM 1150 C C . ARG A 1 139 ? -4.170 -9.038 -10.213 1.00 96.81 139 ARG A C 1
ATOM 1152 O O . ARG A 1 139 ? -4.970 -8.500 -9.452 1.00 96.81 139 ARG A O 1
ATOM 1159 N N . PHE A 1 140 ? -2.931 -8.587 -10.391 1.00 96.81 140 PHE A N 1
ATOM 1160 C CA . PHE A 1 140 ? -2.441 -7.398 -9.702 1.00 96.81 140 PHE A CA 1
ATOM 1161 C C . PHE A 1 140 ? -3.081 -6.118 -10.238 1.00 96.81 140 PHE A C 1
ATOM 1163 O O . PHE A 1 140 ? -3.392 -5.228 -9.449 1.00 96.81 140 PHE A O 1
ATOM 1170 N N . GLY A 1 141 ? -3.362 -6.060 -11.542 1.00 96.50 141 GLY A N 1
ATOM 1171 C CA . GLY A 1 141 ? -4.140 -4.986 -12.148 1.00 96.50 141 GLY A CA 1
ATOM 1172 C C . GLY A 1 141 ? -5.539 -4.879 -11.544 1.00 96.50 141 GLY A C 1
ATOM 1173 O O . GLY A 1 141 ? -5.924 -3.808 -11.093 1.00 96.50 141 GLY A O 1
ATOM 1174 N N . LEU A 1 142 ? -6.281 -5.986 -11.453 1.00 97.00 142 LEU A N 1
ATOM 1175 C CA . LEU A 1 142 ? -7.617 -6.006 -10.844 1.00 97.00 142 LEU A CA 1
ATOM 1176 C C . LEU A 1 142 ? -7.586 -5.622 -9.360 1.00 97.00 142 LEU A C 1
ATOM 1178 O O . LEU A 1 142 ? -8.421 -4.842 -8.909 1.00 97.00 142 LEU A O 1
ATOM 1182 N N . PHE A 1 143 ? -6.607 -6.130 -8.608 1.00 97.94 143 PHE A N 1
ATOM 1183 C CA . PHE A 1 143 ? -6.408 -5.751 -7.210 1.00 97.94 143 PHE A CA 1
ATOM 1184 C C . PHE A 1 143 ? -6.161 -4.243 -7.053 1.00 97.94 143 PHE A C 1
ATOM 1186 O O . PHE A 1 143 ? -6.789 -3.601 -6.212 1.00 97.94 143 PHE A O 1
ATOM 1193 N N . HIS A 1 144 ? -5.290 -3.669 -7.883 1.00 97.38 144 HIS A N 1
ATOM 1194 C CA . HIS A 1 144 ? -4.979 -2.239 -7.868 1.00 97.38 144 HIS A CA 1
ATOM 1195 C C . HIS A 1 144 ? -6.171 -1.368 -8.283 1.00 97.38 144 HIS A C 1
ATOM 1197 O O . HIS A 1 144 ? -6.449 -0.361 -7.631 1.00 97.38 144 HIS A O 1
ATOM 1203 N N . LEU A 1 145 ? -6.929 -1.787 -9.298 1.00 96.06 145 LEU A N 1
ATOM 1204 C CA . LEU A 1 145 ? -8.172 -1.123 -9.699 1.00 96.06 145 LEU A CA 1
ATOM 1205 C C . LEU A 1 145 ? -9.203 -1.132 -8.564 1.00 96.06 145 LEU A C 1
ATOM 1207 O O . LEU A 1 145 ? -9.832 -0.115 -8.295 1.00 96.06 145 LEU A O 1
ATOM 1211 N N . MET A 1 146 ? -9.343 -2.246 -7.842 1.00 96.38 146 MET A N 1
ATOM 1212 C CA . MET A 1 146 ? -10.240 -2.310 -6.687 1.00 96.38 146 MET A CA 1
ATOM 1213 C C . MET A 1 146 ? -9.757 -1.417 -5.535 1.00 96.38 146 MET A C 1
ATOM 1215 O O . MET A 1 146 ? -10.574 -0.811 -4.841 1.00 96.38 146 MET A O 1
ATOM 1219 N N . LEU A 1 147 ? -8.441 -1.285 -5.341 1.00 97.81 147 LEU A N 1
ATOM 1220 C CA . LEU A 1 147 ? -7.857 -0.409 -4.322 1.00 97.81 147 LEU A CA 1
ATOM 1221 C C . LEU A 1 147 ? -8.128 1.080 -4.597 1.00 97.81 147 LEU A C 1
ATOM 1223 O O . LEU A 1 147 ? -8.284 1.846 -3.649 1.00 97.81 147 LEU A O 1
ATOM 1227 N N . GLN A 1 148 ? -8.260 1.488 -5.866 1.00 97.19 148 GLN A N 1
ATOM 1228 C CA . GLN A 1 148 ? -8.617 2.865 -6.246 1.00 97.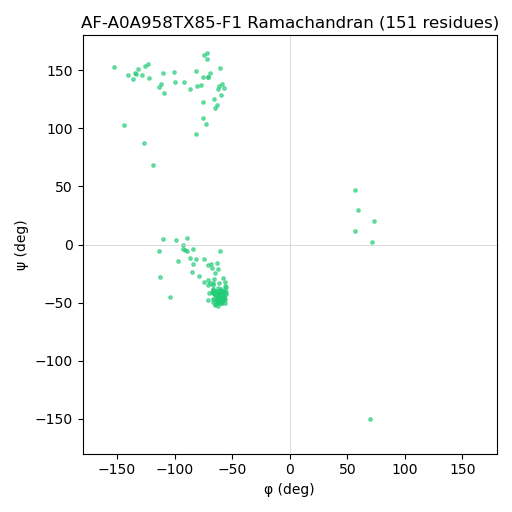19 148 GLN A CA 1
ATOM 1229 C C . GLN A 1 148 ? -10.002 3.301 -5.763 1.00 97.19 148 GLN A C 1
ATOM 1231 O O . GLN A 1 148 ? -10.246 4.499 -5.655 1.00 97.19 148 GLN A O 1
ATOM 1236 N N . SER A 1 149 ? -10.860 2.364 -5.352 1.00 96.56 149 SER A N 1
ATOM 1237 C CA . SER A 1 149 ? -12.178 2.662 -4.774 1.00 96.56 149 SER A CA 1
ATOM 1238 C C . SER A 1 149 ? -12.156 3.497 -3.483 1.00 96.56 149 SER A C 1
ATOM 1240 O O . SER A 1 149 ? -13.221 3.817 -2.948 1.00 96.56 149 SER A O 1
ATOM 1242 N N . ILE A 1 150 ? -10.966 3.783 -2.935 1.00 97.12 150 ILE A N 1
ATOM 1243 C CA . ILE A 1 150 ? -10.756 4.696 -1.802 1.00 97.12 150 ILE A CA 1
ATOM 1244 C C . ILE A 1 150 ? -10.790 6.175 -2.223 1.00 97.12 150 ILE A C 1
ATOM 1246 O O . ILE A 1 150 ? -11.154 7.016 -1.410 1.00 97.12 150 ILE A O 1
ATOM 1250 N N . ILE A 1 151 ? -10.445 6.484 -3.478 1.00 95.50 151 ILE A N 1
ATOM 1251 C CA . ILE A 1 151 ? -10.483 7.843 -4.049 1.00 95.50 151 ILE A CA 1
ATOM 1252 C C . ILE A 1 151 ? -11.552 7.993 -5.141 1.00 95.50 151 ILE A C 1
ATOM 1254 O O . ILE A 1 151 ? -12.105 9.071 -5.296 1.00 95.50 151 ILE A O 1
ATOM 1258 N N . GLU A 1 152 ? -11.898 6.908 -5.839 1.00 89.19 152 GLU A N 1
ATOM 1259 C CA . GLU A 1 152 ? -12.877 6.883 -6.936 1.00 89.19 152 GLU A CA 1
ATOM 1260 C C . GLU A 1 152 ? -13.948 5.804 -6.662 1.00 89.19 152 GLU A C 1
ATOM 1262 O O . GLU A 1 152 ? -13.746 4.647 -7.043 1.00 89.19 152 GLU A O 1
ATOM 1267 N N . PRO A 1 153 ? -15.034 6.129 -5.924 1.00 71.25 153 PRO A N 1
ATOM 1268 C CA . PRO A 1 153 ? -15.992 5.158 -5.380 1.00 71.25 153 PRO A CA 1
ATOM 1269 C C . PRO A 1 153 ? -16.863 4.406 -6.389 1.00 71.25 153 PRO A C 1
ATOM 1271 O O . PRO A 1 153 ? -17.324 5.019 -7.380 1.00 71.25 153 PRO A O 1
#

Mean predicted aligned error: 3.43 Å

Radius of gyration: 16.19 Å; Cα contacts (8 Å, |Δi|>4): 180; chains: 1; bounding box: 40×29×40 Å

pLDDT: mean 94.61, std 7.79, range [37.91, 98.5]

Foldseek 3Di:
DPQPWDFCLVVVDLDLQAAPQRRDGAPDKDQLADPVVCVVVVQQQPWDAAPVSPDIDRSVPQITRHDPLRVVLLVVLSVQCVVLVVVPPVSNVPDDVLSVLLNVLSNVVSSVSVVSVVVQVVCVVVVHHDDDDPVVSVVSRVSSSSNSVSRVD